Protein AF-B7EE08-F1 (afdb_monomer_lite)

pLDDT: mean 81.28, std 21.99, range [33.25, 98.69]

Foldseek 3Di:
DDPPDDPQAAQEEEEEFEAAQAALVVCVVVVVVCCVVVDRNYDYHYDGQQHGPSLVVDLLNLLVSRLVVVLVVPVVDPNHAEYEYEYEASRLSSPVNSQVVQLVVQVVVVVVVVPDDDDDDDDDDDDPPPPPDGARNNHHYDYYHYHYDPPPDDPDDPDDDD

Radius of gyration: 19.75 Å; chains: 1; bounding box: 50×53×64 Å

Organism: Oryza sativa subsp. japonica (NCBI:txid39947)

Sequence (162 aa):
MEKSQRKRGPDHLLILVHGIIASPSDWTYGEAVLKKRLGDNFFIYASSSNIYTKTFDGIDVAGRRLANEVLDVIQKMAGLRKISFLAHSLGGLFARYAISILYSTAMKDASQSAACIAPTTGGSEKLECTSGLGAIAGLEPINFITLATPHLGVRGKNQVGL

Structure (mmCIF, N/CA/C/O backbone):
data_AF-B7EE08-F1
#
_entry.id   AF-B7EE08-F1
#
loop_
_atom_site.group_PDB
_atom_site.id
_atom_site.type_symbol
_atom_site.label_atom_id
_atom_site.label_alt_id
_atom_site.label_comp_id
_atom_site.label_asym_id
_atom_site.label_entity_id
_atom_site.label_seq_id
_atom_site.pdbx_PDB_ins_code
_atom_site.Cartn_x
_atom_site.Cartn_y
_atom_site.Cartn_z
_atom_site.occupancy
_atom_site.B_iso_or_equiv
_atom_site.auth_seq_id
_atom_site.auth_comp_id
_atom_site.auth_asym_id
_atom_site.auth_atom_id
_atom_site.pdbx_PDB_model_num
ATOM 1 N N . MET A 1 1 ? -21.520 23.260 28.298 1.00 40.59 1 MET A N 1
ATOM 2 C CA . MET A 1 1 ? -20.369 22.341 28.426 1.00 40.59 1 MET A CA 1
ATOM 3 C C . MET A 1 1 ? -20.232 21.585 27.119 1.00 40.59 1 MET A C 1
ATOM 5 O O . MET A 1 1 ? -20.935 20.609 26.891 1.00 40.59 1 MET A O 1
ATOM 9 N N . GLU A 1 2 ? -19.413 22.111 26.220 1.00 45.72 2 GLU A N 1
ATOM 10 C CA . GLU A 1 2 ? -19.132 21.497 24.926 1.00 45.72 2 GLU A CA 1
ATOM 11 C C . GLU A 1 2 ? -18.196 20.309 25.172 1.00 45.72 2 GLU A C 1
ATOM 13 O O . GLU A 1 2 ? -17.094 20.472 25.696 1.00 45.72 2 GLU A O 1
ATOM 18 N N . LYS A 1 3 ? -18.670 19.085 24.916 1.00 44.88 3 LYS A N 1
ATOM 19 C CA . LYS A 1 3 ? -17.821 17.894 25.002 1.00 44.88 3 LYS A CA 1
ATOM 20 C C . LYS A 1 3 ? -16.753 18.033 23.921 1.00 44.88 3 LYS A C 1
ATOM 22 O O . LYS A 1 3 ? -17.063 17.812 22.755 1.00 44.88 3 LYS A O 1
ATOM 27 N N . SER A 1 4 ? -15.521 18.369 24.305 1.00 49.84 4 SER A N 1
ATOM 28 C CA . SER A 1 4 ? -14.356 18.296 23.424 1.00 49.84 4 SER A CA 1
ATOM 29 C C . SER A 1 4 ? -14.308 16.907 22.792 1.00 49.84 4 SER A C 1
ATOM 31 O O . SER A 1 4 ? -13.956 15.923 23.449 1.00 49.84 4 SER A O 1
ATOM 33 N N . GLN A 1 5 ? -14.723 16.806 21.528 1.00 58.03 5 GLN A N 1
ATOM 34 C CA . GLN A 1 5 ? -14.587 15.583 20.755 1.00 58.03 5 GLN A CA 1
ATOM 35 C C . GLN A 1 5 ? -13.089 15.314 20.645 1.00 58.03 5 GLN A C 1
ATOM 37 O O . GLN A 1 5 ? -12.365 16.043 19.967 1.00 58.03 5 GLN A O 1
ATOM 42 N N . ARG A 1 6 ? -12.593 14.298 21.360 1.00 60.94 6 ARG A N 1
ATOM 43 C CA . ARG A 1 6 ? -11.230 13.811 21.141 1.00 60.94 6 ARG A CA 1
ATOM 44 C C . ARG A 1 6 ? -11.128 13.473 19.658 1.00 60.94 6 ARG A C 1
ATOM 46 O O . ARG A 1 6 ? -11.918 12.658 19.182 1.00 60.94 6 ARG A O 1
ATOM 53 N N . LYS A 1 7 ? -10.198 14.118 18.947 1.00 61.50 7 LYS A N 1
ATOM 54 C CA . LYS A 1 7 ? -9.906 13.828 17.540 1.00 61.50 7 LYS A CA 1
ATOM 55 C C . LYS A 1 7 ? -9.652 12.320 17.451 1.00 61.50 7 LYS A C 1
ATOM 57 O O . LYS A 1 7 ? -8.663 11.835 18.001 1.00 61.50 7 LYS A O 1
ATOM 62 N N . ARG A 1 8 ? -10.594 11.562 16.879 1.00 77.56 8 ARG A N 1
ATOM 63 C CA . ARG A 1 8 ? -10.363 10.141 16.603 1.00 77.56 8 ARG A CA 1
ATOM 64 C C . ARG A 1 8 ? -9.205 10.088 15.609 1.00 77.56 8 ARG A C 1
ATOM 66 O O . ARG A 1 8 ? -9.174 10.886 14.677 1.00 77.56 8 ARG A O 1
ATOM 73 N N . GLY A 1 9 ? -8.230 9.220 15.873 1.00 86.75 9 GLY A N 1
ATOM 74 C CA . GLY A 1 9 ? -7.157 8.948 14.921 1.00 86.75 9 GLY A CA 1
ATOM 75 C C . GLY A 1 9 ? -7.710 8.397 13.599 1.00 86.75 9 GLY A C 1
ATOM 76 O O . GLY A 1 9 ? -8.919 8.160 13.498 1.00 86.75 9 GLY A O 1
ATOM 77 N N . PRO A 1 10 ? -6.845 8.186 12.598 1.00 95.12 10 PRO A N 1
ATOM 78 C CA . PRO A 1 10 ? -7.268 7.646 11.312 1.00 95.12 10 PRO A CA 1
ATOM 79 C C . PRO A 1 10 ? -7.942 6.279 11.486 1.00 95.12 10 PRO A C 1
ATOM 81 O O . PRO A 1 10 ? -7.472 5.443 12.257 1.00 95.12 10 PRO A O 1
ATOM 84 N N . ASP A 1 11 ? -9.035 6.048 10.761 1.00 95.94 11 ASP A N 1
ATOM 85 C CA . ASP A 1 11 ? -9.753 4.768 10.744 1.00 95.94 11 ASP A CA 1
ATOM 86 C C . ASP A 1 11 ? -9.522 3.983 9.442 1.00 95.94 11 ASP A C 1
ATOM 88 O O . ASP A 1 11 ? -9.907 2.813 9.347 1.00 95.94 11 ASP A O 1
ATOM 92 N N . HIS A 1 12 ? -8.864 4.596 8.452 1.00 97.81 12 HIS A N 1
ATOM 93 C CA . HIS A 1 12 ? -8.627 4.018 7.133 1.00 97.81 12 HIS A CA 1
ATOM 94 C C . HIS A 1 12 ? -7.136 3.969 6.794 1.00 97.81 12 HIS A C 1
ATOM 96 O O . HIS A 1 12 ? -6.477 4.995 6.654 1.00 97.81 12 HIS A O 1
ATOM 102 N N . LEU A 1 13 ? -6.609 2.765 6.580 1.00 98.31 13 LEU A N 1
ATOM 103 C CA . LEU A 1 13 ? -5.249 2.517 6.108 1.00 98.31 13 LEU A CA 1
ATOM 104 C C . LEU A 1 13 ? -5.184 2.524 4.573 1.00 98.31 13 LEU A C 1
ATOM 106 O O . LEU A 1 13 ? -5.826 1.698 3.927 1.00 98.31 13 LEU A O 1
ATOM 110 N N . LEU A 1 14 ? -4.402 3.421 3.973 1.00 98.56 14 LEU A N 1
ATOM 111 C CA . LEU A 1 14 ? -4.099 3.412 2.538 1.00 98.56 14 LEU A CA 1
ATOM 112 C C . LEU A 1 14 ? -2.637 3.015 2.320 1.00 98.56 14 LEU A C 1
ATOM 114 O O . LEU A 1 14 ? -1.730 3.798 2.593 1.00 98.56 14 LEU A O 1
ATOM 118 N N . ILE A 1 15 ? -2.419 1.814 1.790 1.00 98.62 15 ILE A N 1
ATOM 119 C CA . ILE A 1 15 ? -1.092 1.301 1.445 1.00 98.62 15 ILE A CA 1
ATOM 120 C C . ILE A 1 15 ? -0.730 1.727 0.022 1.00 98.62 15 ILE A C 1
ATOM 122 O O . ILE A 1 15 ? -1.430 1.373 -0.930 1.00 98.62 15 ILE A O 1
ATOM 126 N N . LEU A 1 16 ? 0.380 2.448 -0.131 1.00 98.62 16 LEU A N 1
ATOM 127 C CA . LEU A 1 16 ? 0.964 2.794 -1.424 1.00 98.62 16 LEU A CA 1
ATOM 128 C C . LEU A 1 16 ? 2.059 1.782 -1.776 1.00 98.62 16 LEU A C 1
ATOM 130 O O . LEU A 1 16 ? 2.999 1.591 -1.005 1.00 98.62 16 LEU A O 1
ATOM 134 N N . VAL A 1 17 ? 1.951 1.132 -2.936 1.00 98.38 17 VAL A N 1
ATOM 135 C CA . VAL A 1 17 ? 2.878 0.072 -3.371 1.00 98.38 17 VAL A CA 1
ATOM 136 C C . VAL A 1 17 ? 3.559 0.488 -4.668 1.00 98.38 17 VAL A C 1
ATOM 138 O O . VAL A 1 17 ? 2.909 0.678 -5.696 1.00 98.38 17 VAL A O 1
ATOM 141 N N . HIS A 1 18 ? 4.875 0.673 -4.621 1.00 97.12 18 HIS A N 1
ATOM 142 C CA . HIS A 1 18 ? 5.657 1.110 -5.776 1.00 97.12 18 HIS A CA 1
ATOM 143 C C . HIS A 1 18 ? 5.874 -0.019 -6.806 1.00 97.12 18 HIS A C 1
ATOM 145 O O . HIS A 1 18 ? 5.670 -1.200 -6.521 1.00 97.12 18 HIS A O 1
ATOM 151 N N . GLY A 1 19 ? 6.283 0.361 -8.021 1.00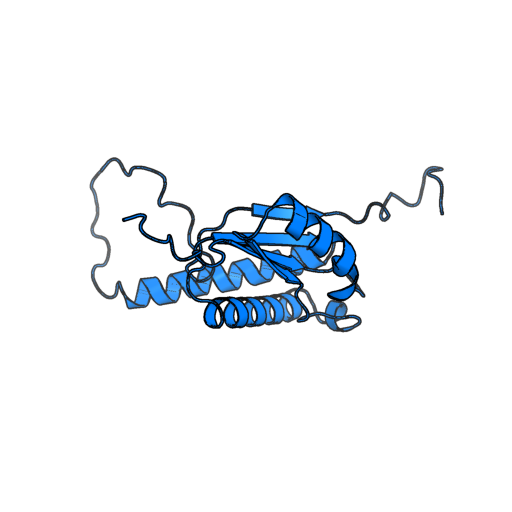 94.62 19 GLY A N 1
ATOM 152 C CA . GLY A 1 19 ? 6.534 -0.558 -9.138 1.00 94.62 19 GLY A CA 1
ATOM 153 C C . GLY A 1 19 ? 7.967 -1.096 -9.201 1.00 94.62 19 GLY A C 1
ATOM 154 O O . GLY A 1 19 ? 8.724 -1.007 -8.235 1.00 94.62 19 GLY A O 1
ATOM 155 N N . ILE A 1 20 ? 8.329 -1.652 -10.359 1.00 95.06 20 ILE A N 1
ATOM 156 C CA . ILE A 1 20 ? 9.661 -2.203 -10.652 1.00 95.06 20 ILE A CA 1
ATOM 157 C C . ILE A 1 20 ? 10.764 -1.140 -10.511 1.00 95.06 20 ILE A C 1
ATOM 159 O O . ILE A 1 20 ? 10.573 -0.007 -10.941 1.00 95.06 20 ILE A O 1
ATOM 163 N N . ILE A 1 21 ? 11.901 -1.505 -9.902 1.00 94.12 21 ILE A N 1
ATOM 164 C CA . ILE A 1 21 ? 13.070 -0.624 -9.667 1.00 94.12 21 ILE A CA 1
ATOM 165 C C . ILE A 1 21 ? 12.708 0.709 -8.960 1.00 94.12 21 ILE A C 1
ATOM 167 O O . ILE A 1 21 ? 13.424 1.698 -9.055 1.00 94.12 21 ILE A O 1
ATOM 171 N N . ALA A 1 22 ? 11.609 0.745 -8.205 1.00 93.94 22 ALA A N 1
ATOM 172 C CA . ALA A 1 22 ? 11.160 1.940 -7.491 1.00 93.94 22 ALA A CA 1
ATOM 173 C C . ALA A 1 22 ? 11.366 1.819 -5.969 1.00 93.94 22 ALA A C 1
ATOM 175 O O . ALA A 1 22 ? 11.928 0.841 -5.463 1.00 93.94 22 ALA A O 1
ATOM 176 N N . SER A 1 23 ? 10.924 2.841 -5.246 1.00 96.62 23 SER A N 1
ATOM 177 C CA . SER A 1 23 ? 11.056 3.013 -3.803 1.00 96.62 23 SER A CA 1
ATOM 178 C C . SER A 1 23 ? 9.834 3.756 -3.224 1.00 96.62 23 SER A C 1
ATOM 180 O O . SER A 1 23 ? 9.005 4.273 -3.977 1.00 96.62 23 SER A O 1
ATOM 182 N N . PRO A 1 24 ? 9.698 3.869 -1.889 1.00 97.38 24 PRO A N 1
ATOM 183 C CA . PRO A 1 24 ? 8.699 4.749 -1.280 1.00 97.38 24 PRO A CA 1
ATOM 184 C C . PRO A 1 24 ? 8.794 6.205 -1.747 1.00 97.38 24 PRO A C 1
ATOM 186 O O . PRO A 1 24 ? 7.775 6.883 -1.844 1.00 97.38 24 PRO A O 1
ATOM 189 N N . SER A 1 25 ? 10.000 6.691 -2.058 1.00 96.69 25 SER A N 1
ATOM 190 C CA . SER A 1 25 ? 10.235 8.088 -2.437 1.00 96.69 25 SER A CA 1
ATOM 191 C C . SER A 1 25 ? 9.500 8.487 -3.718 1.00 96.69 25 SER A C 1
ATOM 193 O O . SER A 1 25 ? 9.129 9.651 -3.866 1.00 96.69 25 SER A O 1
ATOM 195 N N . ASP A 1 26 ? 9.209 7.532 -4.604 1.00 94.06 26 ASP A N 1
ATOM 196 C CA . ASP A 1 26 ? 8.413 7.748 -5.817 1.00 94.06 26 ASP A CA 1
ATOM 197 C C . ASP A 1 26 ? 6.967 8.170 -5.498 1.00 94.06 26 ASP A C 1
ATOM 199 O O . ASP A 1 26 ? 6.313 8.844 -6.295 1.00 94.06 26 ASP A O 1
ATOM 203 N N . TRP A 1 27 ? 6.476 7.841 -4.299 1.00 96.56 27 TRP A N 1
ATOM 204 C CA . TRP A 1 27 ? 5.170 8.271 -3.812 1.00 96.56 27 TRP A CA 1
ATOM 205 C C . TRP A 1 27 ? 5.178 9.638 -3.130 1.00 96.56 27 TRP A C 1
ATOM 207 O O . TRP A 1 27 ? 4.094 10.138 -2.862 1.00 96.56 27 TRP A O 1
ATOM 217 N N . THR A 1 28 ? 6.325 10.292 -2.898 1.00 96.12 28 THR A N 1
ATOM 218 C CA . THR A 1 28 ? 6.411 11.542 -2.104 1.00 96.12 28 THR A CA 1
ATOM 219 C C . THR A 1 28 ? 5.383 12.594 -2.536 1.00 96.12 28 THR A C 1
ATOM 221 O O . THR A 1 28 ? 4.640 13.136 -1.715 1.00 96.12 28 THR A O 1
ATOM 224 N N . TYR A 1 29 ? 5.296 12.864 -3.843 1.00 96.12 29 TYR A N 1
ATOM 225 C CA . TYR A 1 29 ? 4.320 13.815 -4.376 1.00 96.12 29 TYR A CA 1
ATOM 226 C C . TYR A 1 29 ? 2.880 13.295 -4.252 1.00 96.12 29 TYR A C 1
ATOM 228 O O . TYR A 1 29 ? 1.992 14.018 -3.796 1.00 96.12 29 TYR A O 1
ATOM 236 N N . GLY A 1 30 ? 2.646 12.036 -4.634 1.00 94.94 30 GLY A N 1
ATOM 237 C CA . GLY A 1 30 ? 1.323 11.411 -4.575 1.00 94.94 30 GLY A CA 1
ATOM 238 C C . GLY A 1 30 ? 0.764 11.371 -3.153 1.00 94.94 30 GLY A C 1
ATOM 239 O O . GLY A 1 30 ? -0.384 11.739 -2.934 1.00 94.94 30 GLY A O 1
ATOM 240 N N . GLU A 1 31 ? 1.589 11.011 -2.176 1.00 96.06 31 GLU A N 1
ATOM 241 C CA . GLU A 1 31 ? 1.262 11.002 -0.756 1.00 96.06 31 GLU A CA 1
ATOM 242 C C . GLU A 1 31 ? 0.876 12.401 -0.263 1.00 96.06 31 GLU A C 1
ATOM 244 O O . GLU A 1 31 ? -0.155 12.548 0.392 1.00 96.06 31 GLU A O 1
ATOM 249 N N . ALA A 1 32 ? 1.639 13.442 -0.615 1.00 96.12 32 ALA A N 1
ATOM 250 C CA . ALA A 1 32 ? 1.316 14.818 -0.238 1.00 96.12 32 ALA A CA 1
ATOM 251 C C . ALA A 1 32 ? -0.042 15.273 -0.806 1.00 96.12 32 ALA A C 1
ATOM 253 O O . ALA A 1 32 ? -0.851 15.886 -0.099 1.00 96.12 32 ALA A O 1
ATOM 254 N N . VAL A 1 33 ? -0.329 14.935 -2.068 1.00 97.62 33 VAL A N 1
ATOM 255 C CA . VAL A 1 33 ? -1.622 15.228 -2.704 1.00 97.62 33 VAL A CA 1
ATOM 256 C C . VAL A 1 33 ? -2.753 14.439 -2.044 1.00 97.62 33 VAL A C 1
ATOM 258 O O . VAL A 1 33 ? -3.794 15.020 -1.731 1.00 97.62 33 VAL A O 1
ATOM 261 N N . LEU A 1 34 ? -2.560 13.143 -1.795 1.00 97.12 34 LEU A N 1
ATOM 262 C CA . LEU A 1 34 ? -3.557 12.278 -1.165 1.00 97.12 34 LEU A CA 1
ATOM 263 C C . LEU A 1 34 ? -3.875 12.738 0.259 1.00 97.12 34 LEU A C 1
ATOM 265 O O . LEU A 1 34 ? -5.050 12.868 0.588 1.00 97.12 34 LEU A O 1
ATOM 269 N N . LYS A 1 35 ? -2.864 13.090 1.064 1.00 95.81 35 LYS A N 1
ATOM 270 C CA . LYS A 1 35 ? -3.049 13.669 2.406 1.00 95.81 35 LYS A CA 1
ATOM 271 C C . LYS A 1 35 ? -3.929 14.917 2.357 1.00 95.81 35 LYS A C 1
ATOM 273 O O . LYS A 1 35 ? -4.895 15.025 3.106 1.00 95.81 35 LYS A O 1
ATOM 278 N N . LYS A 1 36 ? -3.655 15.831 1.418 1.00 96.75 36 LYS A N 1
ATOM 279 C CA . LYS A 1 36 ? -4.445 17.060 1.241 1.00 96.75 36 LYS A CA 1
ATOM 280 C C . LYS A 1 36 ? -5.889 16.791 0.797 1.00 96.75 36 LYS A C 1
ATOM 282 O O . LYS A 1 36 ? -6.779 17.556 1.155 1.00 96.75 36 LYS A O 1
ATOM 287 N N . ARG A 1 37 ? -6.123 15.764 -0.027 1.00 97.12 37 ARG A N 1
ATOM 288 C CA . ARG A 1 37 ? -7.443 15.466 -0.614 1.00 97.12 37 ARG A CA 1
ATOM 289 C C . ARG A 1 37 ? -8.329 14.597 0.279 1.00 97.12 37 ARG A C 1
ATOM 291 O O . ARG A 1 37 ? -9.534 14.810 0.289 1.00 97.12 37 ARG A O 1
ATOM 298 N N . LEU A 1 38 ? -7.747 13.626 0.979 1.00 95.38 38 LEU A N 1
ATOM 299 C CA . LEU A 1 38 ? -8.470 12.634 1.779 1.00 95.38 38 LEU A CA 1
ATOM 300 C C . LEU A 1 38 ? -8.626 13.047 3.252 1.00 95.38 38 LEU A C 1
ATOM 302 O O . LEU A 1 38 ? -9.573 12.617 3.909 1.00 95.38 38 LEU A O 1
ATOM 306 N N . GLY A 1 39 ? -7.736 13.908 3.754 1.00 92.62 39 GLY A N 1
ATOM 307 C CA . GLY A 1 39 ? -7.776 14.429 5.120 1.00 92.62 39 GLY A CA 1
ATOM 308 C C . GLY A 1 39 ? -7.294 13.442 6.190 1.00 92.62 39 GLY A C 1
ATOM 309 O O . GLY A 1 39 ? -6.807 12.351 5.898 1.00 92.62 39 GLY A O 1
ATOM 310 N N . ASP A 1 40 ? -7.451 13.842 7.454 1.00 92.75 40 ASP A N 1
ATOM 311 C CA . ASP A 1 40 ? -6.843 13.188 8.628 1.00 92.75 40 ASP A CA 1
ATOM 312 C C . ASP A 1 40 ? -7.421 11.800 8.973 1.00 92.75 40 ASP A C 1
ATOM 314 O O . ASP A 1 40 ? -6.872 11.099 9.822 1.00 92.75 40 ASP A O 1
ATOM 318 N N . ASN A 1 41 ? -8.520 11.385 8.332 1.00 93.88 41 ASN A N 1
ATOM 319 C CA . ASN A 1 41 ? -9.116 10.059 8.547 1.00 93.88 41 ASN A CA 1
ATOM 320 C C . ASN A 1 41 ? -8.281 8.932 7.914 1.00 93.88 41 ASN A C 1
ATOM 322 O O . ASN A 1 41 ? -8.446 7.765 8.272 1.00 93.88 41 ASN A O 1
ATOM 326 N N . PHE A 1 42 ? -7.388 9.275 6.981 1.00 96.69 42 PHE A N 1
ATOM 327 C CA . PHE A 1 42 ? -6.540 8.319 6.285 1.00 96.69 42 PHE A CA 1
ATOM 328 C C . PHE A 1 42 ? -5.137 8.279 6.879 1.00 96.69 42 PHE A C 1
ATOM 330 O O . PHE A 1 42 ? -4.416 9.277 6.895 1.00 96.69 42 PHE A O 1
ATOM 337 N N . PHE A 1 43 ? -4.704 7.085 7.269 1.00 97.31 43 PHE A N 1
ATOM 338 C CA . PHE A 1 43 ? -3.295 6.794 7.457 1.00 97.31 43 PHE A CA 1
ATOM 339 C C . PHE A 1 43 ? -2.709 6.295 6.138 1.00 97.31 43 PHE A C 1
ATOM 341 O O . PHE A 1 43 ? -2.977 5.175 5.705 1.00 97.31 43 PHE A O 1
ATOM 348 N N . ILE A 1 44 ? -1.938 7.155 5.476 1.00 97.81 44 ILE A N 1
ATOM 349 C CA . ILE A 1 44 ? -1.305 6.849 4.192 1.00 97.81 44 ILE A CA 1
ATOM 350 C C . ILE A 1 44 ? 0.109 6.344 4.462 1.00 97.81 44 ILE A C 1
ATOM 352 O O . ILE A 1 44 ? 0.897 7.031 5.109 1.00 97.81 44 ILE A O 1
ATOM 356 N N . TYR A 1 45 ? 0.416 5.151 3.960 1.00 98.19 45 TYR A N 1
ATOM 357 C CA . TYR A 1 45 ? 1.677 4.465 4.206 1.00 98.19 45 TYR A CA 1
ATOM 358 C C . TYR A 1 45 ? 2.302 3.989 2.894 1.00 98.19 45 TYR A C 1
ATOM 360 O O . TYR A 1 45 ? 1.743 3.127 2.215 1.00 98.19 45 TYR A O 1
ATOM 368 N N . ALA A 1 46 ? 3.468 4.531 2.539 1.00 98.31 46 ALA A N 1
ATOM 369 C CA . ALA A 1 46 ? 4.245 4.074 1.392 1.00 98.31 46 ALA A CA 1
ATOM 370 C C . ALA A 1 46 ? 5.146 2.893 1.773 1.00 98.31 46 ALA A C 1
ATOM 372 O O . ALA A 1 46 ? 6.067 3.030 2.575 1.00 98.31 46 ALA A O 1
ATOM 373 N N . SER A 1 47 ? 4.868 1.731 1.182 1.00 98.19 47 SER A N 1
ATOM 374 C CA . SER A 1 47 ? 5.583 0.482 1.444 1.00 98.19 47 SER A CA 1
ATOM 375 C C . SER A 1 47 ? 7.042 0.550 0.997 1.00 98.19 47 SER A C 1
ATOM 377 O O . SER A 1 47 ? 7.341 0.996 -0.112 1.00 98.19 47 SER A O 1
ATOM 379 N N . SER A 1 48 ? 7.934 0.043 1.851 1.00 97.62 48 SER A N 1
ATOM 380 C CA . SER A 1 48 ? 9.387 -0.027 1.652 1.00 97.62 48 SER A CA 1
ATOM 381 C C . SER A 1 48 ? 9.924 -1.460 1.551 1.00 97.62 48 SER A C 1
ATOM 383 O O . SER A 1 48 ? 11.125 -1.678 1.368 1.00 97.62 48 SER A O 1
ATOM 385 N N . SER A 1 49 ? 9.044 -2.460 1.632 1.00 95.56 49 SER A N 1
ATOM 386 C CA . SER A 1 49 ? 9.412 -3.880 1.636 1.00 95.56 49 SER A CA 1
ATOM 387 C C . SER A 1 49 ? 10.186 -4.350 0.396 1.00 95.56 49 SER A C 1
ATOM 389 O O . SER A 1 49 ? 10.985 -5.286 0.500 1.00 95.56 49 SER A O 1
ATOM 391 N N . ASN A 1 50 ? 9.994 -3.704 -0.763 1.00 96.69 50 ASN A N 1
ATOM 392 C CA . ASN A 1 50 ? 10.461 -4.203 -2.061 1.00 96.69 50 ASN A CA 1
ATOM 393 C C . ASN A 1 50 ? 11.337 -3.230 -2.866 1.00 96.69 50 ASN A C 1
ATOM 395 O O . ASN A 1 50 ? 11.330 -3.294 -4.087 1.00 96.69 50 ASN A O 1
ATOM 399 N N . ILE A 1 51 ? 12.133 -2.369 -2.227 1.00 96.12 51 ILE A N 1
ATOM 400 C CA . ILE A 1 51 ? 12.932 -1.346 -2.931 1.00 96.12 51 ILE A CA 1
ATOM 401 C C . ILE A 1 51 ? 13.918 -1.884 -3.987 1.00 96.12 51 ILE A C 1
ATOM 403 O O . ILE A 1 51 ? 14.612 -2.882 -3.775 1.00 96.12 51 ILE A O 1
ATOM 407 N N . TYR A 1 52 ? 14.049 -1.146 -5.090 1.00 95.19 52 TYR A N 1
ATOM 408 C CA . TYR A 1 52 ? 15.075 -1.330 -6.122 1.00 95.19 52 TYR A CA 1
ATOM 409 C C . TYR A 1 52 ? 15.156 -2.772 -6.651 1.00 95.19 52 TYR A C 1
ATOM 411 O O . TYR A 1 52 ? 14.189 -3.300 -7.204 1.00 95.19 52 TYR A O 1
ATOM 419 N N . THR A 1 53 ? 16.308 -3.429 -6.492 1.00 94.44 53 THR A N 1
ATOM 420 C CA . THR A 1 53 ? 16.564 -4.777 -7.002 1.00 94.44 53 THR A CA 1
ATOM 421 C C . THR A 1 53 ? 15.724 -5.849 -6.313 1.00 94.44 53 THR A C 1
ATOM 423 O O . THR A 1 53 ? 15.477 -6.886 -6.919 1.00 94.44 53 THR A O 1
ATOM 426 N N . LYS A 1 54 ? 15.180 -5.586 -5.114 1.00 94.31 54 LYS A N 1
ATOM 427 C CA . LYS A 1 54 ? 14.261 -6.514 -4.432 1.00 94.31 54 LYS A CA 1
ATOM 428 C C . LYS A 1 54 ? 12.976 -6.765 -5.222 1.00 94.31 54 LYS A C 1
ATOM 430 O O . LYS A 1 54 ? 12.312 -7.772 -4.991 1.00 94.31 54 LYS A O 1
ATOM 435 N N . THR A 1 55 ? 12.630 -5.883 -6.166 1.00 93.25 55 THR A N 1
ATOM 436 C CA . THR A 1 55 ? 11.497 -6.089 -7.083 1.00 93.25 55 THR A CA 1
ATOM 437 C C . THR A 1 55 ? 11.680 -7.286 -8.024 1.00 93.25 55 THR A C 1
ATOM 439 O O . THR A 1 55 ? 10.693 -7.767 -8.578 1.00 93.25 55 THR A O 1
ATOM 442 N N . PHE A 1 56 ? 12.906 -7.801 -8.174 1.00 95.62 56 PHE A N 1
ATOM 443 C CA . PHE A 1 56 ? 13.223 -8.956 -9.020 1.00 95.62 56 PHE A CA 1
ATOM 444 C C . PHE A 1 56 ? 13.219 -10.298 -8.282 1.00 95.62 56 PHE A C 1
ATOM 446 O O . PHE A 1 56 ? 13.368 -11.332 -8.926 1.00 95.62 56 PHE A O 1
ATOM 453 N N . ASP A 1 57 ? 12.989 -10.317 -6.967 1.00 96.69 57 ASP A N 1
ATOM 454 C CA . ASP A 1 57 ? 13.034 -11.550 -6.162 1.00 96.69 57 ASP A CA 1
ATOM 455 C C . ASP A 1 57 ? 11.832 -12.489 -6.392 1.00 96.69 57 ASP A C 1
ATOM 457 O O . ASP A 1 57 ? 11.716 -13.525 -5.742 1.00 96.69 57 ASP A O 1
ATOM 461 N N . GLY A 1 58 ? 10.926 -12.130 -7.303 1.00 96.25 58 GLY A N 1
ATOM 462 C CA . GLY A 1 58 ? 9.693 -12.859 -7.581 1.00 96.25 58 GLY A CA 1
ATOM 463 C C . GLY A 1 58 ? 8.481 -12.281 -6.851 1.00 96.25 58 GLY A C 1
ATOM 464 O O . GLY A 1 58 ? 8.574 -11.707 -5.763 1.00 96.25 58 GLY A O 1
ATOM 465 N N . ILE A 1 59 ? 7.308 -12.423 -7.476 1.00 97.62 59 ILE A N 1
ATOM 466 C CA . ILE A 1 59 ? 6.038 -11.873 -6.970 1.00 97.62 59 ILE A CA 1
ATOM 467 C C . ILE A 1 59 ? 5.662 -12.495 -5.622 1.00 97.62 59 ILE A C 1
ATOM 469 O O . ILE A 1 59 ? 5.124 -11.809 -4.757 1.00 97.62 59 ILE A O 1
ATOM 473 N N . ASP A 1 60 ? 5.949 -13.779 -5.433 1.00 97.25 60 ASP A N 1
ATOM 474 C CA . ASP A 1 60 ? 5.616 -14.518 -4.221 1.00 97.25 60 ASP A CA 1
ATOM 475 C C . ASP A 1 60 ? 6.480 -14.078 -3.027 1.00 97.25 60 ASP A C 1
ATOM 477 O O . ASP A 1 60 ? 5.964 -13.860 -1.928 1.00 97.25 60 ASP A O 1
ATOM 481 N N . VAL A 1 61 ? 7.783 -13.873 -3.247 1.00 98.25 61 VAL A N 1
ATOM 482 C CA . VAL A 1 61 ? 8.706 -13.347 -2.235 1.00 98.25 61 VAL A CA 1
ATOM 483 C C . VAL A 1 61 ? 8.345 -11.903 -1.892 1.00 98.25 61 VAL A C 1
ATOM 485 O O . VAL A 1 61 ? 8.175 -11.575 -0.715 1.00 98.25 61 VAL A O 1
ATOM 488 N N . ALA A 1 62 ? 8.168 -11.051 -2.904 1.00 98.25 62 ALA A N 1
ATOM 489 C CA . ALA A 1 62 ? 7.819 -9.646 -2.717 1.00 98.25 62 ALA A CA 1
ATOM 490 C C . ALA A 1 62 ? 6.452 -9.466 -2.036 1.00 98.25 62 ALA A C 1
ATOM 492 O O . ALA A 1 62 ? 6.301 -8.633 -1.138 1.00 98.25 62 ALA A O 1
ATOM 493 N N . GLY A 1 63 ? 5.469 -10.288 -2.408 1.00 98.31 63 GLY A N 1
ATOM 494 C CA . GLY A 1 63 ? 4.141 -10.298 -1.809 1.00 98.31 63 GLY A CA 1
ATOM 495 C C . GLY A 1 63 ? 4.143 -10.741 -0.344 1.00 98.31 63 GLY A C 1
ATOM 496 O O . GLY A 1 63 ? 3.466 -10.117 0.469 1.00 98.31 63 GLY A O 1
ATOM 497 N N . ARG A 1 64 ? 4.943 -11.753 0.035 1.00 98.50 64 ARG A N 1
ATOM 498 C CA . ARG A 1 64 ? 5.125 -12.132 1.454 1.00 98.50 64 ARG A CA 1
ATOM 499 C C . ARG A 1 64 ? 5.736 -11.002 2.278 1.00 98.50 64 ARG A C 1
ATOM 501 O O . ARG A 1 64 ? 5.253 -10.728 3.372 1.00 98.50 64 ARG A O 1
ATOM 508 N N . ARG A 1 65 ? 6.762 -10.322 1.755 1.00 98.62 65 ARG A N 1
ATOM 509 C CA . ARG A 1 65 ? 7.373 -9.173 2.449 1.00 98.62 65 ARG A CA 1
ATOM 510 C C . ARG A 1 6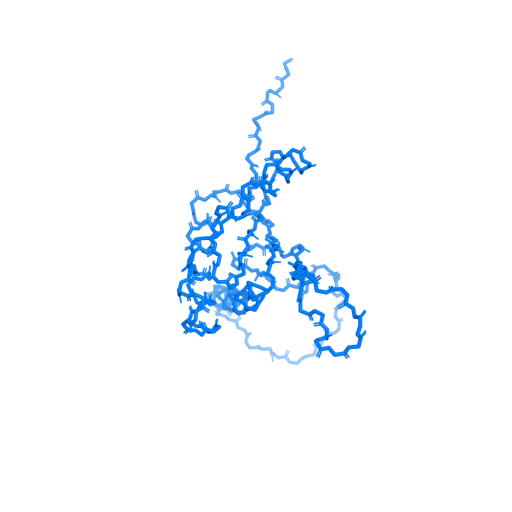5 ? 6.373 -8.041 2.654 1.00 98.62 65 ARG A C 1
ATOM 512 O O . ARG A 1 65 ? 6.288 -7.510 3.755 1.00 98.62 65 ARG A O 1
ATOM 519 N N . LEU A 1 66 ? 5.599 -7.718 1.617 1.00 98.69 66 LEU A N 1
ATOM 520 C CA . LEU A 1 66 ? 4.560 -6.698 1.702 1.00 98.69 66 LEU A CA 1
ATOM 521 C C . LEU A 1 66 ? 3.470 -7.085 2.711 1.00 98.69 66 LEU A C 1
ATOM 523 O O . LEU A 1 66 ? 3.058 -6.242 3.498 1.00 98.69 66 LEU A O 1
ATOM 527 N N . ALA A 1 67 ? 3.026 -8.346 2.735 1.00 98.50 67 ALA A N 1
ATOM 528 C CA . ALA A 1 67 ? 2.047 -8.811 3.719 1.00 98.50 67 ALA A CA 1
ATOM 529 C C . ALA A 1 67 ? 2.547 -8.625 5.160 1.00 98.50 67 ALA A C 1
ATOM 531 O O . ALA A 1 67 ? 1.817 -8.092 5.993 1.00 98.50 67 ALA A O 1
ATOM 532 N N . ASN A 1 68 ? 3.797 -9.005 5.440 1.00 98.12 68 ASN A N 1
ATOM 533 C CA . ASN A 1 68 ? 4.393 -8.831 6.765 1.00 98.12 68 ASN A CA 1
ATOM 534 C C . ASN A 1 68 ? 4.492 -7.346 7.154 1.00 98.12 68 ASN A C 1
ATOM 536 O O . ASN A 1 68 ? 4.084 -6.976 8.248 1.00 98.12 68 ASN A O 1
ATOM 540 N N . GLU A 1 69 ? 4.953 -6.483 6.241 1.00 98.56 69 GLU A N 1
ATOM 541 C CA . GLU A 1 69 ? 5.028 -5.033 6.480 1.00 98.56 69 GLU A CA 1
ATOM 542 C C . GLU A 1 69 ? 3.640 -4.431 6.770 1.00 98.56 69 GLU A C 1
ATOM 544 O O . GLU A 1 69 ? 3.494 -3.618 7.681 1.00 98.56 69 GLU A O 1
ATOM 549 N N . VAL A 1 70 ? 2.598 -4.860 6.047 1.00 98.19 70 VAL A N 1
ATOM 550 C CA . VAL A 1 70 ? 1.217 -4.412 6.294 1.00 98.19 70 VAL A CA 1
ATOM 551 C C . VAL A 1 70 ? 0.721 -4.857 7.674 1.00 98.19 70 VAL A C 1
ATOM 553 O O . VAL A 1 70 ? 0.108 -4.051 8.373 1.00 98.19 70 VAL A O 1
ATOM 556 N N . LEU A 1 71 ? 1.001 -6.094 8.101 1.00 96.88 71 LEU A N 1
ATOM 557 C CA . LEU A 1 71 ? 0.650 -6.560 9.450 1.00 96.88 71 LEU A CA 1
ATOM 558 C C . LEU A 1 71 ? 1.340 -5.723 10.532 1.00 96.88 71 LEU A C 1
ATOM 560 O O . LEU A 1 71 ? 0.673 -5.281 11.469 1.00 96.88 71 LEU A O 1
ATOM 564 N N . ASP A 1 72 ? 2.634 -5.444 10.372 1.00 96.88 72 ASP A N 1
ATOM 565 C CA . ASP A 1 72 ? 3.395 -4.617 11.313 1.00 96.88 72 ASP A CA 1
ATOM 566 C C . ASP A 1 72 ? 2.806 -3.206 11.434 1.00 96.88 72 ASP A C 1
ATOM 568 O O . ASP A 1 72 ? 2.762 -2.632 12.525 1.00 96.88 72 ASP A O 1
ATOM 572 N N . VAL A 1 73 ? 2.347 -2.628 10.320 1.00 96.88 73 VAL A N 1
ATOM 573 C CA . VAL A 1 73 ? 1.684 -1.318 10.305 1.00 96.88 73 VAL A CA 1
ATOM 574 C C . VAL A 1 73 ? 0.350 -1.363 11.046 1.00 96.88 73 VAL A C 1
ATOM 576 O O . VAL A 1 73 ? 0.095 -0.497 11.884 1.00 96.88 73 VAL A O 1
ATOM 579 N N . ILE A 1 74 ? -0.479 -2.375 10.776 1.00 95.38 74 ILE A N 1
ATOM 580 C CA . ILE A 1 74 ? -1.786 -2.542 11.429 1.00 95.38 74 ILE A CA 1
ATOM 581 C C . ILE A 1 74 ? -1.611 -2.701 12.944 1.00 95.38 74 ILE A C 1
ATOM 583 O O . ILE A 1 74 ? -2.308 -2.047 13.714 1.00 95.38 74 ILE A O 1
ATOM 587 N N . GLN A 1 75 ? -0.644 -3.507 13.388 1.00 93.00 75 GLN A N 1
ATOM 588 C CA . GLN A 1 75 ? -0.384 -3.733 14.813 1.00 93.00 75 GLN A CA 1
ATOM 589 C C . GLN A 1 75 ? 0.088 -2.473 15.552 1.00 93.00 75 GLN A C 1
ATOM 591 O O . GLN A 1 75 ? -0.220 -2.294 16.730 1.00 93.00 75 GLN A O 1
ATOM 596 N N . LYS A 1 76 ? 0.823 -1.581 14.876 1.00 93.25 76 LYS A N 1
ATOM 597 C CA . LYS A 1 76 ? 1.331 -0.331 15.468 1.00 93.25 76 LYS A CA 1
ATOM 598 C C . LYS A 1 76 ? 0.275 0.769 15.568 1.00 93.25 76 LYS A C 1
ATOM 600 O O . LYS A 1 76 ? 0.503 1.749 16.276 1.00 93.25 76 LYS A O 1
ATOM 605 N N . MET A 1 77 ? -0.856 0.637 14.875 1.00 89.00 77 MET A N 1
ATOM 606 C CA . MET A 1 77 ? -1.883 1.673 14.817 1.00 89.00 77 MET A CA 1
ATOM 607 C C . MET A 1 77 ? -3.248 1.151 15.265 1.00 89.00 77 MET A C 1
ATOM 609 O O . MET A 1 77 ? -3.995 0.533 14.511 1.00 89.00 77 MET A O 1
ATOM 613 N N . ALA A 1 78 ? -3.607 1.475 16.506 1.00 86.56 78 ALA A N 1
ATOM 614 C CA . ALA A 1 78 ? -4.935 1.189 17.027 1.00 86.56 78 ALA A CA 1
ATOM 6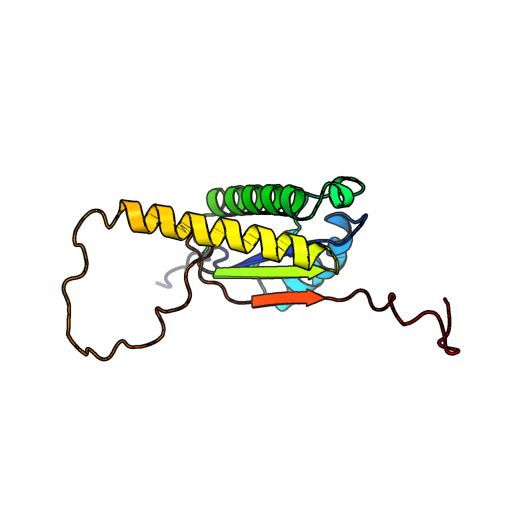15 C C . ALA A 1 78 ? -6.009 2.048 16.332 1.00 86.56 78 ALA A C 1
ATOM 617 O O . ALA A 1 78 ? -5.794 3.225 16.048 1.00 86.56 78 ALA A O 1
ATOM 618 N N . GLY A 1 79 ? -7.197 1.474 16.129 1.00 90.06 79 GLY A N 1
ATOM 619 C CA . GLY A 1 79 ? -8.371 2.194 15.622 1.00 90.06 79 GLY A CA 1
ATOM 620 C C . GLY A 1 79 ? -8.592 2.113 14.112 1.00 90.06 79 GLY A C 1
ATOM 621 O O . GLY A 1 79 ? -9.645 2.550 13.647 1.00 90.06 79 GLY A O 1
ATOM 622 N N . LEU A 1 80 ? -7.667 1.503 13.365 1.00 95.19 80 LEU A N 1
ATOM 623 C CA . LEU A 1 80 ? -7.888 1.169 11.962 1.00 95.19 80 LEU A CA 1
ATOM 624 C C . LEU A 1 80 ? -9.055 0.186 11.830 1.00 95.19 80 LEU A C 1
ATOM 626 O O . LEU A 1 80 ? -9.164 -0.788 12.572 1.00 95.19 80 LEU A O 1
ATOM 630 N N . ARG A 1 81 ? -9.933 0.458 10.869 1.00 95.56 81 ARG A N 1
ATOM 631 C CA . ARG A 1 81 ? -11.109 -0.360 10.542 1.00 95.56 81 ARG A CA 1
ATOM 632 C C . ARG A 1 81 ? -11.173 -0.720 9.070 1.00 95.56 81 ARG A C 1
ATOM 634 O O . ARG A 1 81 ? -11.751 -1.741 8.726 1.00 95.56 81 ARG A O 1
ATOM 641 N N . LYS A 1 82 ? -10.601 0.126 8.217 1.00 97.31 82 LYS A N 1
ATOM 642 C CA . LYS A 1 82 ? -10.667 0.022 6.763 1.00 97.31 82 LYS A CA 1
ATOM 643 C C . LYS A 1 82 ? -9.273 -0.073 6.178 1.00 97.31 82 LYS A C 1
ATOM 645 O O . LYS A 1 82 ? -8.340 0.532 6.705 1.00 97.31 82 LYS A O 1
ATOM 650 N N . ILE A 1 83 ? -9.146 -0.778 5.063 1.00 98.12 83 ILE A N 1
ATOM 651 C CA . ILE A 1 83 ? -7.898 -0.865 4.310 1.00 98.12 83 ILE A CA 1
ATOM 652 C C . ILE A 1 83 ? -8.131 -0.639 2.818 1.00 98.12 83 ILE A C 1
ATOM 654 O O . ILE A 1 83 ? -9.157 -0.996 2.236 1.00 98.12 83 ILE A O 1
ATOM 658 N N . SER A 1 84 ? -7.173 0.008 2.168 1.00 98.44 84 SER A N 1
ATOM 659 C CA . SER A 1 84 ? -7.113 0.165 0.720 1.00 98.44 84 SER A CA 1
ATOM 660 C C . SER A 1 84 ? -5.687 0.073 0.219 1.00 98.44 84 SER A C 1
ATOM 662 O O . SER A 1 84 ? -4.741 0.372 0.944 1.00 98.44 84 SER A O 1
ATOM 664 N N . PHE A 1 85 ? -5.552 -0.300 -1.046 1.00 98.62 85 PHE A N 1
ATOM 665 C CA . PHE A 1 85 ? -4.278 -0.397 -1.739 1.00 98.62 85 PHE A CA 1
ATOM 666 C C . PHE A 1 85 ? -4.302 0.488 -2.981 1.00 98.62 85 PHE A C 1
ATOM 668 O O . PHE A 1 85 ? -5.216 0.393 -3.804 1.00 98.62 85 PHE A O 1
ATOM 675 N N . LEU A 1 86 ? -3.270 1.314 -3.126 1.00 98.38 86 LEU A N 1
ATOM 676 C CA . LEU A 1 86 ? -2.939 2.013 -4.358 1.00 98.38 86 LEU A CA 1
ATOM 677 C C . LEU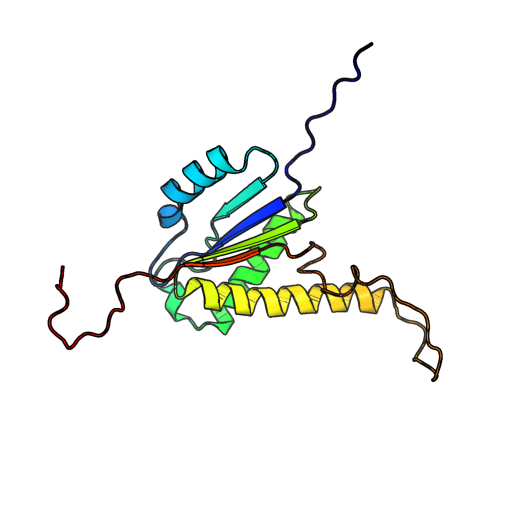 A 1 86 ? -1.564 1.534 -4.815 1.00 98.38 86 LEU A C 1
ATOM 679 O O . LEU A 1 86 ? -0.551 1.796 -4.175 1.00 98.38 86 LEU A O 1
ATOM 683 N N . ALA A 1 87 ? -1.531 0.809 -5.920 1.00 97.81 87 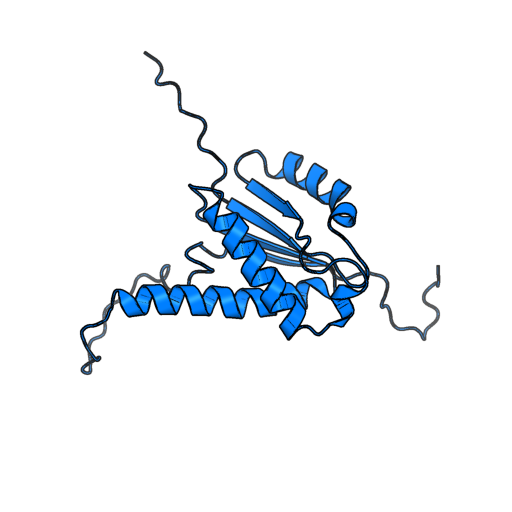ALA A N 1
ATOM 684 C CA . ALA A 1 87 ? -0.326 0.189 -6.429 1.00 97.81 87 ALA A CA 1
ATOM 685 C C . ALA A 1 87 ? 0.069 0.762 -7.790 1.00 97.81 87 ALA A C 1
ATOM 687 O O . ALA A 1 87 ? -0.780 1.210 -8.558 1.00 97.81 87 ALA A O 1
ATOM 688 N N . HIS A 1 88 ? 1.357 0.719 -8.110 1.00 95.62 88 HIS A N 1
ATOM 689 C CA . HIS A 1 88 ? 1.888 1.157 -9.394 1.00 95.62 88 HIS A CA 1
ATOM 690 C C . HIS A 1 88 ? 2.535 -0.012 -10.143 1.00 95.62 88 HIS A C 1
ATOM 692 O O . HIS A 1 88 ? 3.475 -0.632 -9.646 1.00 95.62 88 HIS A O 1
ATOM 698 N N . SER A 1 89 ? 2.058 -0.288 -11.359 1.00 95.00 89 SER A N 1
ATOM 699 C CA . SER A 1 89 ? 2.600 -1.297 -12.275 1.00 95.00 89 SER A CA 1
ATOM 700 C C . SER A 1 89 ? 2.803 -2.656 -11.578 1.00 95.00 89 SER A C 1
ATOM 702 O O . SER A 1 89 ? 1.858 -3.189 -10.992 1.00 95.00 89 SER A O 1
ATOM 704 N N . LEU A 1 90 ? 4.027 -3.200 -11.582 1.00 95.44 90 LEU A N 1
ATOM 705 C CA . LEU A 1 90 ? 4.401 -4.450 -10.905 1.00 95.44 90 LEU A CA 1
ATOM 706 C C . LEU A 1 90 ? 3.978 -4.507 -9.423 1.00 95.44 90 LEU A C 1
ATOM 708 O O . LEU A 1 90 ? 3.633 -5.578 -8.923 1.00 95.44 90 LEU A O 1
ATOM 712 N N . GLY A 1 91 ? 3.910 -3.360 -8.742 1.00 97.12 91 GLY A N 1
ATOM 713 C CA . GLY A 1 91 ? 3.435 -3.264 -7.363 1.00 97.12 91 GLY A CA 1
ATOM 714 C C . GLY A 1 91 ? 2.020 -3.806 -7.167 1.00 97.12 91 GLY A C 1
ATOM 715 O O . GLY A 1 91 ? 1.703 -4.325 -6.098 1.00 97.12 91 GLY A O 1
ATOM 716 N N . GLY A 1 92 ? 1.171 -3.759 -8.201 1.00 97.69 92 GLY A N 1
ATOM 717 C CA . GLY A 1 92 ? -0.176 -4.331 -8.150 1.00 97.69 92 GLY A CA 1
ATOM 718 C C . GLY A 1 92 ? -0.162 -5.850 -7.985 1.00 97.69 92 GLY A C 1
ATOM 719 O O . GLY A 1 92 ? -0.996 -6.401 -7.267 1.00 97.69 92 GLY A O 1
ATOM 720 N N . LEU A 1 93 ? 0.821 -6.533 -8.581 1.00 97.62 93 LEU A N 1
ATOM 721 C CA . LEU A 1 93 ? 0.991 -7.980 -8.424 1.00 97.62 93 LEU A CA 1
ATOM 722 C C . LEU A 1 93 ? 1.485 -8.329 -7.018 1.00 97.62 93 LEU A C 1
ATOM 724 O O . LEU A 1 93 ? 0.970 -9.267 -6.410 1.00 97.62 93 LEU A O 1
ATOM 728 N N . PHE A 1 94 ? 2.409 -7.536 -6.467 1.00 98.38 94 PHE A N 1
ATOM 729 C CA . PHE A 1 94 ? 2.857 -7.691 -5.079 1.00 98.38 94 PHE A CA 1
ATOM 730 C C . PHE A 1 94 ? 1.696 -7.504 -4.101 1.00 98.38 94 PHE A C 1
ATOM 732 O O . PHE A 1 94 ? 1.480 -8.348 -3.232 1.00 98.38 94 PHE A O 1
ATOM 739 N N . ALA A 1 95 ? 0.908 -6.438 -4.283 1.00 98.25 95 ALA A N 1
ATOM 740 C CA . ALA A 1 95 ? -0.2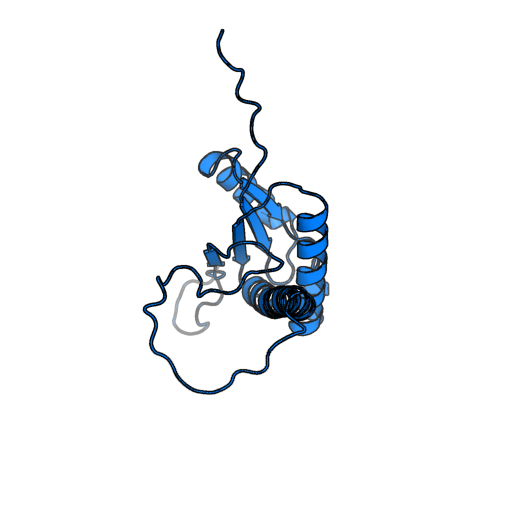64 -6.144 -3.466 1.00 98.25 95 ALA A CA 1
ATOM 741 C C . ALA A 1 95 ? -1.304 -7.265 -3.548 1.00 98.25 95 ALA A C 1
ATOM 743 O O . ALA A 1 95 ? -1.803 -7.720 -2.523 1.00 98.25 95 ALA A O 1
ATOM 744 N N . ARG A 1 96 ? -1.589 -7.775 -4.751 1.00 97.50 96 ARG A N 1
ATOM 745 C CA . ARG A 1 96 ? -2.546 -8.871 -4.934 1.00 97.50 96 ARG A CA 1
ATOM 746 C C . ARG A 1 96 ? -2.099 -10.159 -4.242 1.00 97.50 96 ARG A C 1
ATOM 748 O O . ARG A 1 96 ? -2.921 -10.819 -3.609 1.00 97.50 96 ARG A O 1
ATOM 755 N N . TYR A 1 97 ? -0.812 -10.498 -4.319 1.00 98.12 97 TYR A N 1
ATOM 756 C CA . TYR A 1 97 ? -0.266 -11.646 -3.595 1.00 98.12 97 TYR A CA 1
ATOM 757 C C . TYR A 1 97 ? -0.337 -11.428 -2.076 1.00 98.12 97 TYR A C 1
ATOM 759 O O . TYR A 1 97 ? -0.817 -12.303 -1.357 1.00 98.12 97 TYR A O 1
ATOM 767 N N . ALA A 1 98 ? 0.049 -10.247 -1.583 1.00 98.31 98 ALA A N 1
ATOM 768 C CA . ALA A 1 98 ? -0.032 -9.902 -0.164 1.00 98.31 98 ALA A CA 1
ATOM 769 C C . ALA A 1 98 ? -1.463 -10.015 0.385 1.00 98.31 98 ALA A C 1
ATOM 771 O O . ALA A 1 98 ? -1.678 -10.622 1.432 1.00 98.31 98 ALA A O 1
ATOM 772 N N . ILE A 1 99 ? -2.455 -9.509 -0.353 1.00 97.00 99 ILE A N 1
ATOM 773 C CA . ILE A 1 99 ? -3.873 -9.596 0.019 1.00 97.00 99 ILE A CA 1
ATOM 774 C C . ILE A 1 99 ? -4.308 -11.052 0.210 1.00 97.00 99 ILE A C 1
ATOM 776 O O . ILE A 1 99 ? -5.004 -11.343 1.177 1.00 97.00 99 ILE A O 1
ATOM 780 N N . SER A 1 100 ? -3.865 -11.981 -0.646 1.00 95.00 100 SER A N 1
ATOM 781 C CA . SER A 1 100 ? -4.214 -13.404 -0.496 1.00 95.00 100 SER A CA 1
ATOM 782 C C . SER A 1 100 ? -3.729 -14.005 0.832 1.00 95.00 100 SER A C 1
ATOM 784 O O . SER A 1 100 ? -4.442 -14.791 1.462 1.00 95.00 100 SER A O 1
ATOM 786 N N . ILE A 1 101 ? -2.551 -13.581 1.304 1.00 95.56 101 ILE A N 1
ATOM 787 C CA . ILE A 1 101 ? -2.002 -13.989 2.601 1.00 95.56 101 ILE A CA 1
ATOM 788 C C . ILE A 1 101 ? -2.828 -13.373 3.729 1.00 95.56 101 ILE A C 1
ATOM 790 O O . ILE A 1 101 ? -3.294 -14.088 4.612 1.00 95.56 101 ILE A O 1
ATOM 794 N N . LEU A 1 102 ? -3.041 -12.055 3.681 1.00 94.31 102 LEU A N 1
ATOM 795 C CA . LEU A 1 102 ? -3.733 -11.296 4.728 1.00 94.31 102 LEU A CA 1
ATOM 796 C C . LEU A 1 102 ? -5.198 -11.724 4.899 1.00 94.31 102 LEU A C 1
ATOM 798 O O . LEU A 1 102 ? -5.720 -11.715 6.013 1.00 94.31 102 LEU A O 1
ATOM 802 N N . TYR A 1 103 ? -5.845 -12.125 3.805 1.00 90.31 103 TYR A N 1
ATOM 803 C CA . TYR A 1 103 ? -7.189 -12.694 3.814 1.00 90.31 103 TYR A CA 1
ATOM 804 C C . TYR A 1 103 ? -7.214 -14.071 4.497 1.00 90.31 103 TYR A C 1
ATOM 806 O O . TYR A 1 103 ? -8.076 -14.355 5.326 1.00 90.31 103 TYR A O 1
ATOM 814 N N . SER A 1 104 ? -6.221 -14.919 4.207 1.00 77.75 104 SER A N 1
ATOM 815 C CA . SER A 1 104 ? -6.099 -16.256 4.806 1.00 77.75 104 SER A CA 1
ATOM 816 C C . SER A 1 104 ? -5.809 -16.203 6.310 1.00 77.75 104 SER A C 1
ATOM 818 O O . SER A 1 104 ? -6.307 -17.037 7.065 1.00 77.75 104 SER A O 1
ATOM 820 N N . THR A 1 105 ? -5.018 -15.227 6.764 1.00 73.50 105 THR A N 1
ATOM 821 C CA . THR A 1 105 ? -4.726 -15.028 8.193 1.00 73.50 105 THR A CA 1
ATOM 822 C C . THR A 1 105 ? -5.987 -14.672 8.976 1.00 73.50 105 THR A C 1
ATOM 824 O O . THR A 1 105 ? -6.254 -15.298 9.996 1.00 73.50 105 THR A O 1
ATOM 827 N N . ALA A 1 106 ? -6.827 -13.773 8.449 1.00 67.12 106 ALA A N 1
ATOM 828 C CA . ALA A 1 106 ? -8.097 -13.422 9.087 1.00 67.12 106 ALA A CA 1
ATOM 829 C C . ALA A 1 106 ? -9.026 -14.641 9.257 1.00 67.12 106 ALA A C 1
ATOM 831 O O . ALA A 1 106 ? -9.706 -14.774 10.274 1.00 67.12 106 ALA A O 1
ATOM 832 N N . MET A 1 107 ? -9.019 -15.573 8.295 1.00 61.41 107 MET A N 1
ATOM 833 C CA . MET A 1 107 ? -9.778 -16.820 8.416 1.00 61.41 107 MET A CA 1
ATOM 834 C C . MET A 1 107 ? -9.228 -17.754 9.497 1.00 61.41 107 MET A C 1
ATOM 836 O O . MET A 1 107 ? -10.017 -18.408 10.174 1.00 61.41 107 MET A O 1
ATOM 840 N N . LYS A 1 108 ? -7.906 -17.825 9.701 1.00 61.50 108 LYS A N 1
ATOM 841 C CA . LYS A 1 108 ? -7.309 -18.665 10.756 1.00 61.50 108 LYS A CA 1
ATOM 842 C C . LYS A 1 108 ? -7.655 -18.166 12.158 1.00 61.50 108 LYS A C 1
ATOM 844 O O . LYS A 1 108 ? -7.919 -18.995 13.026 1.00 61.50 108 LYS A O 1
ATOM 849 N N . ASP A 1 109 ? -7.721 -16.853 12.351 1.00 58.66 109 ASP A N 1
ATOM 850 C CA . ASP A 1 109 ? -8.123 -16.255 13.629 1.00 58.66 109 ASP A CA 1
ATOM 851 C C . ASP A 1 109 ? -9.626 -16.458 13.890 1.00 58.66 109 ASP A C 1
ATOM 853 O O . ASP A 1 109 ? -10.028 -16.825 14.994 1.00 58.66 109 ASP A O 1
ATOM 857 N N . ALA A 1 110 ? -10.465 -16.343 12.852 1.00 57.25 110 ALA A N 1
ATOM 858 C CA . ALA A 1 110 ? -11.895 -16.648 12.950 1.00 57.25 110 ALA A CA 1
ATOM 859 C C . ALA A 1 110 ? -12.167 -18.143 13.217 1.00 57.25 110 ALA A C 1
ATOM 861 O O . ALA A 1 110 ? -13.048 -18.486 14.003 1.00 57.25 110 ALA A O 1
ATOM 862 N N . SER A 1 111 ? -11.379 -19.039 12.614 1.00 52.41 111 SER A N 1
ATOM 863 C CA . SER A 1 111 ? -11.516 -20.496 12.776 1.00 52.41 111 SER A CA 1
ATOM 864 C C . SER A 1 111 ? -11.041 -20.993 14.147 1.00 52.41 111 SER A C 1
ATOM 866 O O . SER A 1 111 ? -11.529 -22.012 14.626 1.00 52.41 111 SER A O 1
ATOM 868 N N . GLN A 1 112 ? -10.128 -20.271 14.809 1.00 49.41 112 GLN A N 1
ATOM 869 C CA . GLN A 1 112 ? -9.740 -20.542 16.201 1.00 49.41 112 GLN A CA 1
ATOM 870 C C . GLN A 1 112 ? -10.784 -20.042 17.216 1.00 49.41 112 GLN A C 1
ATOM 872 O O . GLN A 1 112 ? -10.844 -20.559 18.327 1.00 49.41 112 GLN A O 1
ATOM 877 N N . SER A 1 113 ? -11.659 -19.108 16.821 1.00 43.69 113 SER A N 1
ATOM 878 C CA . SER A 1 113 ? -12.855 -18.708 17.582 1.00 43.69 113 SER A CA 1
ATOM 879 C C . SER A 1 113 ? -14.096 -19.565 17.272 1.00 43.69 113 SER A C 1
ATOM 881 O O . SER A 1 113 ? -15.108 -19.428 17.957 1.00 43.69 113 SER A O 1
ATOM 883 N N . ALA A 1 114 ? -14.039 -20.432 16.257 1.00 47.12 114 ALA A N 1
ATOM 884 C CA . ALA A 1 114 ? -15.153 -21.260 15.787 1.00 47.12 114 ALA A CA 1
ATOM 885 C C . ALA A 1 114 ? -14.851 -22.767 15.872 1.00 47.12 114 ALA A C 1
ATOM 887 O O . ALA A 1 114 ? -15.380 -23.566 15.099 1.00 47.12 114 ALA A O 1
ATOM 888 N N . ALA A 1 115 ? -14.017 -23.185 16.829 1.00 41.72 115 ALA A N 1
ATOM 889 C CA . ALA A 1 115 ? -13.901 -24.590 17.201 1.00 41.72 115 ALA A CA 1
ATOM 890 C C . ALA A 1 115 ? -15.162 -25.026 17.963 1.00 41.72 115 ALA A C 1
ATOM 892 O O . ALA A 1 115 ? -15.113 -25.192 19.173 1.00 41.72 115 ALA A O 1
ATOM 893 N N . CYS A 1 116 ? -16.290 -25.143 17.261 1.00 41.41 116 CYS A N 1
ATOM 894 C CA . CYS A 1 116 ? -17.432 -26.002 17.564 1.00 41.41 116 CYS A CA 1
ATOM 895 C C . CYS A 1 116 ? -18.480 -25.846 16.450 1.00 41.41 116 CYS A C 1
ATOM 897 O O . CYS A 1 116 ? -18.844 -24.735 16.081 1.00 41.41 116 CYS A O 1
ATOM 899 N N . ILE A 1 117 ? -19.029 -26.989 16.034 1.00 42.62 117 ILE A N 1
ATOM 900 C CA . ILE A 1 117 ? -20.186 -27.190 15.146 1.00 42.62 117 ILE A CA 1
ATOM 901 C C . ILE A 1 117 ? -19.827 -27.330 13.657 1.00 42.62 117 ILE A C 1
ATOM 903 O O . ILE A 1 117 ? -19.774 -26.385 12.876 1.00 42.62 117 ILE A O 1
ATOM 907 N N . ALA A 1 118 ? -19.639 -28.595 13.271 1.00 40.28 118 ALA A N 1
ATOM 908 C CA . ALA A 1 118 ? -19.803 -29.057 11.898 1.00 40.28 118 ALA A CA 1
ATOM 909 C C . ALA A 1 118 ? -21.220 -28.712 11.386 1.00 40.28 118 ALA A C 1
ATOM 911 O O . ALA A 1 118 ? -22.174 -28.834 12.158 1.00 40.28 118 ALA A O 1
ATOM 912 N N . PRO A 1 119 ? -21.409 -28.330 10.109 1.00 40.53 119 PRO A N 1
ATOM 913 C CA . PRO A 1 119 ? -22.734 -27.999 9.615 1.00 40.53 119 PRO A CA 1
ATOM 914 C C . PRO A 1 119 ? -23.525 -29.275 9.315 1.00 40.53 119 PRO A C 1
ATOM 916 O O . PRO A 1 119 ? -23.245 -29.991 8.353 1.00 40.53 119 PRO A O 1
ATOM 919 N N . THR A 1 120 ? -24.543 -29.535 10.135 1.00 34.34 120 THR A N 1
ATOM 920 C CA . THR A 1 120 ? -25.713 -30.317 9.735 1.00 34.34 120 THR A CA 1
ATOM 921 C C . THR A 1 120 ? -26.612 -29.495 8.815 1.00 34.34 120 THR A C 1
ATOM 923 O O . THR A 1 120 ? -26.766 -28.285 8.948 1.00 34.34 120 THR A O 1
ATOM 926 N N . THR A 1 121 ? -27.180 -30.217 7.863 1.00 41.28 121 THR A N 1
ATOM 927 C CA . THR A 1 121 ? -28.012 -29.834 6.727 1.00 41.28 121 THR A CA 1
ATOM 928 C C . THR A 1 121 ? -29.235 -28.969 7.071 1.00 41.28 121 THR A C 1
ATOM 930 O O . THR A 1 121 ? -30.005 -29.326 7.954 1.00 41.28 121 THR A O 1
ATOM 933 N N . GLY A 1 122 ? -29.495 -27.947 6.243 1.00 39.66 122 GLY A N 1
ATOM 934 C CA . GLY A 1 122 ? -30.846 -27.473 5.900 1.00 39.66 122 GLY A CA 1
ATOM 935 C C . GLY A 1 122 ? -31.412 -26.295 6.706 1.00 39.66 122 GLY A C 1
ATOM 936 O O . GLY A 1 122 ? -31.659 -26.411 7.898 1.00 39.66 122 GLY A O 1
ATOM 937 N N . GLY A 1 123 ? -31.722 -25.190 6.017 1.00 33.25 123 GLY A N 1
ATOM 938 C CA . GLY A 1 123 ? -32.532 -24.094 6.566 1.00 33.25 123 GLY A CA 1
ATOM 939 C C . GLY A 1 123 ? -32.274 -22.753 5.882 1.00 33.25 123 GLY A C 1
ATOM 940 O O . GLY A 1 123 ? -31.225 -22.150 6.065 1.00 33.25 123 GLY A O 1
ATOM 941 N N . SER A 1 124 ? -33.227 -22.303 5.066 1.00 51.19 124 SER A N 1
ATOM 942 C CA . SER A 1 124 ? -33.224 -21.000 4.399 1.00 51.19 124 SER A CA 1
ATOM 943 C C . SER A 1 124 ? -33.527 -19.890 5.403 1.00 51.19 124 SER A C 1
ATOM 945 O O . SER A 1 124 ? -34.684 -19.726 5.783 1.00 51.19 124 SER A O 1
ATOM 947 N N . GLU A 1 125 ? -32.532 -19.075 5.743 1.00 39.38 125 GLU A N 1
ATOM 948 C CA . GLU A 1 125 ? -32.741 -17.803 6.434 1.00 39.38 125 GLU A CA 1
ATOM 949 C C . GLU A 1 125 ? -32.080 -16.669 5.651 1.00 39.38 125 GLU A C 1
ATOM 951 O O . GLU A 1 125 ? -30.952 -16.763 5.166 1.00 39.38 125 GLU A O 1
ATOM 956 N N . LYS A 1 126 ? -32.864 -15.612 5.453 1.00 43.16 126 LYS A N 1
ATOM 957 C CA . LYS A 1 126 ? -32.573 -14.442 4.632 1.00 43.16 126 LYS A CA 1
ATOM 958 C C . LYS A 1 126 ? -31.416 -13.659 5.261 1.00 43.16 126 LYS A C 1
ATOM 960 O O . LYS A 1 126 ? -31.633 -12.803 6.110 1.00 43.16 126 LYS A O 1
ATOM 965 N N . LEU A 1 127 ? -30.193 -13.983 4.850 1.00 38.62 127 LEU A N 1
ATOM 966 C CA . LEU A 1 127 ? -28.972 -13.297 5.261 1.00 38.62 127 LEU A CA 1
ATOM 967 C C . LEU A 1 127 ? -28.964 -11.887 4.652 1.00 38.62 127 LEU A C 1
ATOM 969 O O . LEU A 1 127 ? -28.904 -11.731 3.432 1.00 38.62 127 LEU A O 1
ATOM 973 N N . GLU A 1 128 ? -29.053 -10.851 5.483 1.00 37.22 128 GLU A N 1
ATOM 974 C CA . GLU A 1 128 ? -28.824 -9.474 5.044 1.00 37.22 128 GLU A CA 1
ATOM 975 C C . GLU A 1 128 ? -27.370 -9.334 4.563 1.00 37.22 128 GLU A C 1
ATOM 977 O O . GLU A 1 128 ? -26.403 -9.424 5.323 1.00 37.22 128 GLU A O 1
ATOM 982 N N . CYS A 1 129 ? -27.214 -9.184 3.249 1.00 37.78 129 CYS A N 1
ATOM 983 C CA . CYS A 1 129 ? -25.935 -9.208 2.552 1.00 37.78 129 CYS A CA 1
ATOM 984 C C . CYS A 1 129 ? -25.171 -7.883 2.684 1.00 37.78 129 CYS A C 1
ATOM 986 O O . CYS A 1 129 ? -25.096 -7.106 1.736 1.00 37.78 129 CYS A O 1
ATOM 988 N N . THR A 1 130 ? -24.526 -7.662 3.828 1.00 39.81 130 THR A N 1
ATOM 989 C CA . THR A 1 130 ? -23.297 -6.842 3.898 1.00 39.81 130 THR A CA 1
ATOM 990 C C . THR A 1 130 ? -22.122 -7.575 4.556 1.00 39.81 130 THR A C 1
ATOM 992 O O . THR A 1 130 ? -21.016 -7.051 4.597 1.00 39.81 130 THR A O 1
ATOM 995 N N . SER A 1 131 ? -22.318 -8.819 5.005 1.00 46.94 131 SER A N 1
ATOM 996 C CA . SER A 1 131 ? -21.337 -9.609 5.775 1.00 46.94 131 SER A CA 1
ATOM 997 C C . SER A 1 131 ? -20.521 -10.605 4.930 1.00 46.94 131 SER A C 1
ATOM 999 O O . SER A 1 131 ? -20.013 -11.590 5.457 1.00 46.94 131 SER A O 1
ATOM 1001 N N . GLY A 1 132 ? -20.450 -10.407 3.606 1.00 51.53 132 GLY A N 1
ATOM 1002 C CA . GLY A 1 132 ? -20.000 -11.434 2.650 1.00 51.53 132 GLY A CA 1
ATOM 1003 C C . GLY A 1 132 ? -18.599 -11.267 2.047 1.00 51.53 132 GLY A C 1
ATOM 1004 O O . GLY A 1 132 ? -18.144 -12.161 1.338 1.00 51.53 132 GLY A O 1
ATOM 1005 N N . LEU A 1 133 ? -17.906 -10.154 2.294 1.00 61.41 133 LEU A N 1
ATOM 1006 C CA . LEU A 1 133 ? -16.524 -9.956 1.844 1.00 61.41 133 LEU A CA 1
ATOM 1007 C C . LEU A 1 133 ? -15.604 -10.178 3.044 1.00 61.41 133 LEU A C 1
ATOM 1009 O O . LEU A 1 133 ? -15.700 -9.454 4.032 1.00 61.41 133 LEU A O 1
ATOM 1013 N N . GLY A 1 134 ? -14.754 -11.206 3.001 1.00 80.00 134 GLY A N 1
ATOM 1014 C CA . GLY A 1 134 ? -13.851 -11.485 4.118 1.00 80.00 134 GLY A CA 1
ATOM 1015 C C . GLY A 1 134 ? -12.893 -10.323 4.397 1.00 80.00 134 GLY A C 1
ATOM 1016 O O . GLY A 1 134 ? -12.558 -9.528 3.515 1.00 80.00 134 GLY A O 1
ATOM 1017 N N . ALA A 1 135 ? -12.464 -10.222 5.652 1.00 90.44 135 ALA A N 1
ATOM 1018 C CA . ALA A 1 135 ? -11.573 -9.164 6.105 1.00 90.44 135 ALA A CA 1
ATOM 1019 C C . ALA A 1 135 ? -10.128 -9.383 5.625 1.00 90.44 135 ALA A C 1
ATOM 1021 O O . ALA A 1 135 ? -9.663 -10.514 5.477 1.00 90.44 135 ALA A O 1
ATOM 1022 N N . ILE A 1 136 ? -9.384 -8.292 5.447 1.00 93.00 136 ILE A N 1
ATOM 1023 C CA . ILE A 1 136 ? -7.942 -8.314 5.179 1.00 93.00 136 ILE A CA 1
ATOM 1024 C C . ILE A 1 136 ? -7.241 -7.986 6.494 1.00 93.00 136 ILE A C 1
ATOM 1026 O O . ILE A 1 136 ? -7.273 -6.838 6.933 1.00 93.00 136 ILE A O 1
ATOM 1030 N N . ALA A 1 137 ? -6.644 -8.993 7.142 1.00 92.31 137 ALA A N 1
ATOM 1031 C CA . ALA A 1 137 ? -6.045 -8.851 8.475 1.00 92.31 137 ALA A CA 1
ATOM 1032 C C . ALA A 1 137 ? -6.986 -8.179 9.503 1.00 92.31 137 ALA A C 1
ATOM 1034 O O . ALA A 1 137 ? -6.575 -7.321 10.279 1.00 92.31 137 ALA A O 1
ATOM 1035 N N . GLY A 1 138 ? -8.275 -8.538 9.464 1.00 91.62 138 GLY A N 1
ATOM 1036 C CA . GLY A 1 138 ? -9.305 -7.980 10.348 1.00 91.62 138 GLY A CA 1
ATOM 1037 C C . GLY A 1 138 ? -9.853 -6.606 9.938 1.00 91.62 138 GLY A C 1
ATOM 1038 O O . GLY A 1 138 ? -10.786 -6.127 10.577 1.00 91.62 138 GLY A O 1
ATOM 1039 N N . LEU A 1 139 ? -9.333 -5.986 8.871 1.00 94.25 139 LEU A N 1
ATOM 1040 C CA . LEU A 1 139 ? -9.826 -4.712 8.340 1.00 94.25 139 LEU A CA 1
ATOM 1041 C C . LEU A 1 139 ? -10.797 -4.912 7.168 1.00 94.25 139 LEU A C 1
ATOM 1043 O O . LEU A 1 139 ? -10.633 -5.817 6.346 1.00 94.25 139 LEU A O 1
ATOM 1047 N N . GLU A 1 140 ? -11.785 -4.024 7.071 1.00 95.06 140 GLU A N 1
ATOM 1048 C CA . GLU A 1 140 ? -12.751 -3.958 5.975 1.00 95.06 140 GLU A CA 1
ATOM 1049 C C . GLU A 1 140 ? -12.046 -3.525 4.672 1.00 95.06 140 GLU A C 1
ATOM 1051 O O . GLU A 1 140 ? -11.463 -2.433 4.620 1.00 95.06 140 GLU A O 1
ATOM 1056 N N . PRO A 1 141 ? -12.060 -4.349 3.609 1.00 96.19 141 PRO A N 1
ATOM 1057 C CA . PRO A 1 141 ? -11.482 -3.970 2.324 1.00 96.19 141 PRO A CA 1
ATOM 1058 C C . PRO A 1 141 ? -12.356 -2.928 1.612 1.00 96.19 141 PRO A C 1
ATOM 1060 O O . PRO A 1 141 ? -13.528 -3.185 1.357 1.00 96.19 141 PRO A O 1
ATOM 1063 N N . ILE A 1 142 ? -11.783 -1.774 1.240 1.00 97.06 142 ILE A N 1
ATOM 1064 C CA . ILE A 1 142 ? -12.529 -0.694 0.561 1.00 97.06 142 ILE A CA 1
ATOM 1065 C C . ILE A 1 142 ? -12.139 -0.544 -0.915 1.00 97.06 142 ILE A C 1
ATOM 1067 O O . ILE A 1 142 ? -12.984 -0.698 -1.788 1.00 97.06 142 ILE A O 1
ATOM 1071 N N . ASN A 1 143 ? -10.871 -0.240 -1.219 1.00 97.06 143 ASN A N 1
ATOM 1072 C CA . ASN A 1 143 ? -10.404 -0.002 -2.589 1.00 97.06 143 ASN A CA 1
ATOM 1073 C C . ASN A 1 143 ? -9.120 -0.779 -2.897 1.00 97.06 143 ASN A C 1
ATOM 1075 O O . ASN A 1 143 ? -8.183 -0.794 -2.097 1.00 97.06 143 ASN A O 1
ATOM 1079 N N . PHE A 1 144 ? -9.043 -1.336 -4.104 1.00 97.19 144 PHE A N 1
ATOM 1080 C CA . PHE A 1 144 ? -7.811 -1.844 -4.704 1.00 97.19 144 PHE A CA 1
ATOM 1081 C C . PHE A 1 144 ? -7.640 -1.209 -6.084 1.00 97.19 144 PHE A C 1
ATOM 1083 O O . PHE A 1 144 ? -8.423 -1.474 -6.994 1.00 97.19 144 PHE A O 1
ATOM 1090 N N . ILE A 1 145 ? -6.625 -0.361 -6.237 1.00 97.75 145 ILE A N 1
ATOM 1091 C CA . ILE A 1 145 ? -6.356 0.369 -7.478 1.00 97.75 145 ILE A CA 1
ATOM 1092 C C . ILE A 1 145 ? -4.925 0.071 -7.903 1.00 97.75 145 ILE A C 1
ATOM 1094 O O . ILE A 1 145 ? -3.997 0.228 -7.116 1.00 97.75 145 ILE A O 1
ATOM 1098 N N . THR A 1 146 ? -4.734 -0.336 -9.157 1.00 95.75 146 THR A N 1
ATOM 1099 C CA . THR A 1 146 ? -3.404 -0.430 -9.769 1.00 95.75 146 THR A CA 1
ATOM 1100 C C . THR A 1 146 ? -3.314 0.566 -10.917 1.00 95.75 146 THR A C 1
ATOM 1102 O O . THR A 1 146 ? -4.093 0.497 -11.864 1.00 95.75 146 THR A O 1
ATOM 1105 N N . LEU A 1 147 ? -2.364 1.491 -10.828 1.00 93.56 147 LEU A N 1
ATOM 1106 C CA . LEU A 1 147 ? -2.028 2.432 -11.888 1.00 93.56 147 LEU A CA 1
ATOM 1107 C C . LEU A 1 147 ? -1.056 1.762 -12.856 1.00 93.56 147 LEU A C 1
ATOM 1109 O O . LEU A 1 147 ? -0.030 1.225 -12.436 1.00 93.56 147 LEU A O 1
ATOM 1113 N N . ALA A 1 148 ? -1.356 1.804 -14.149 1.00 81.50 148 ALA A N 1
ATOM 1114 C CA . ALA A 1 148 ? -0.407 1.387 -15.169 1.00 81.50 148 ALA A CA 1
ATOM 1115 C C . ALA A 1 148 ? 0.630 2.491 -15.401 1.00 81.50 148 ALA A C 1
ATOM 1117 O O . ALA A 1 148 ? 0.300 3.677 -15.424 1.00 81.50 148 ALA A O 1
ATOM 1118 N N . THR A 1 149 ? 1.877 2.095 -15.633 1.00 64.81 149 THR A N 1
ATOM 1119 C CA . THR A 1 149 ? 2.854 2.981 -16.252 1.00 64.81 149 THR A CA 1
ATOM 1120 C C . THR A 1 149 ? 2.407 3.255 -17.691 1.00 64.81 149 THR A C 1
ATOM 1122 O O . THR A 1 149 ? 2.284 2.303 -18.463 1.00 64.81 149 THR A O 1
ATOM 1125 N N . PRO A 1 150 ? 2.193 4.515 -18.112 1.00 51.94 150 PRO A N 1
ATOM 1126 C CA . PRO A 1 150 ? 1.726 4.814 -19.470 1.00 51.94 150 PRO A CA 1
ATOM 1127 C C . PRO A 1 150 ? 2.752 4.476 -20.573 1.00 51.94 150 PRO A C 1
ATOM 1129 O O . PRO A 1 150 ? 2.485 4.707 -21.746 1.00 51.94 150 PRO A O 1
ATOM 1132 N N . HIS A 1 151 ? 3.923 3.929 -20.228 1.00 52.25 151 HIS A N 1
ATOM 1133 C CA . HIS A 1 151 ? 5.060 3.789 -21.139 1.00 52.25 151 HIS A CA 1
ATOM 1134 C C . HIS A 1 151 ? 5.314 2.378 -21.689 1.00 52.25 151 HIS A C 1
ATOM 1136 O O . HIS A 1 151 ? 6.258 2.213 -22.454 1.00 52.25 151 HIS A O 1
ATOM 1142 N N . LEU A 1 152 ? 4.491 1.366 -21.383 1.00 51.69 152 LEU A N 1
ATOM 1143 C CA . LEU A 1 152 ? 4.537 0.086 -22.116 1.00 51.69 152 LEU A CA 1
ATOM 1144 C C . LEU A 1 152 ? 3.468 0.039 -23.221 1.00 51.69 152 LEU A C 1
ATOM 1146 O O . LEU A 1 152 ? 2.714 -0.919 -23.365 1.00 51.69 152 LEU A O 1
ATOM 1150 N N . GLY A 1 153 ? 3.399 1.125 -23.994 1.00 48.41 153 GLY A N 1
ATOM 1151 C CA . GLY A 1 153 ? 2.745 1.131 -25.296 1.00 48.41 153 GLY A CA 1
ATOM 1152 C C . GLY A 1 153 ? 3.482 0.206 -26.265 1.00 48.41 153 GLY A C 1
ATOM 1153 O O . GLY A 1 153 ? 4.690 -0.012 -26.155 1.00 48.41 153 GLY A O 1
ATOM 1154 N N . VAL A 1 154 ? 2.734 -0.366 -27.206 1.00 47.03 154 VAL A N 1
ATOM 1155 C CA . VAL A 1 154 ? 3.235 -1.297 -28.221 1.00 47.03 154 VAL A CA 1
ATOM 1156 C C . VAL A 1 154 ? 4.376 -0.637 -28.995 1.00 47.03 154 VAL A C 1
ATOM 1158 O O . VAL A 1 154 ? 4.163 0.299 -29.767 1.00 47.03 154 VAL A O 1
ATOM 1161 N N . ARG A 1 155 ? 5.605 -1.127 -28.815 1.00 54.16 155 ARG A N 1
ATOM 1162 C CA . ARG A 1 155 ? 6.730 -0.713 -29.654 1.00 54.16 155 ARG A CA 1
ATOM 1163 C C . ARG A 1 155 ? 6.520 -1.333 -31.036 1.00 54.16 155 ARG A C 1
ATOM 1165 O O . ARG A 1 155 ? 6.803 -2.505 -31.247 1.00 54.16 155 ARG A O 1
ATOM 1172 N N . GLY A 1 156 ? 5.950 -0.547 -31.947 1.00 57.72 156 GLY A N 1
ATOM 1173 C CA . GLY A 1 156 ? 5.675 -0.963 -33.322 1.00 57.72 156 GLY A CA 1
ATOM 1174 C C . GLY A 1 156 ? 4.336 -0.446 -33.836 1.00 57.72 156 GLY A C 1
ATOM 1175 O O . GLY A 1 156 ? 3.375 -1.205 -33.863 1.00 57.72 156 GLY A O 1
ATOM 1176 N N . LYS A 1 157 ? 4.295 0.846 -34.206 1.00 55.78 157 LYS A N 1
ATOM 1177 C CA . LYS A 1 157 ? 3.378 1.521 -35.164 1.00 55.78 157 LYS A CA 1
ATOM 1178 C C . LYS A 1 157 ? 3.414 3.048 -34.950 1.00 55.78 157 LYS A C 1
ATOM 1180 O O . LYS A 1 157 ? 2.421 3.640 -34.550 1.00 55.78 157 LYS A O 1
ATOM 1185 N N . ASN A 1 158 ? 4.563 3.689 -35.189 1.00 54.34 158 ASN A N 1
ATOM 1186 C CA . ASN A 1 158 ? 4.714 5.159 -35.235 1.00 54.34 158 ASN A CA 1
ATOM 1187 C C . ASN A 1 158 ? 4.106 5.958 -34.061 1.00 54.34 158 ASN A C 1
ATOM 1189 O O . ASN A 1 158 ? 3.746 7.121 -34.227 1.00 54.34 158 ASN A O 1
ATOM 1193 N N . GLN A 1 159 ? 3.989 5.364 -32.873 1.00 58.09 159 GLN A N 1
ATOM 1194 C CA . GLN A 1 159 ? 3.677 6.120 -31.667 1.00 58.09 159 GLN A CA 1
ATOM 1195 C C . GLN A 1 159 ? 4.984 6.673 -31.111 1.00 58.09 159 GLN A C 1
ATOM 1197 O O . GLN A 1 159 ? 5.978 5.952 -31.009 1.00 58.09 159 GLN A O 1
ATOM 1202 N N . VAL A 1 160 ? 4.971 7.982 -30.866 1.00 49.44 160 VAL A N 1
ATOM 1203 C CA . VAL A 1 160 ? 6.132 8.816 -30.554 1.00 49.44 160 VAL A CA 1
ATOM 1204 C C . VAL A 1 160 ? 6.918 8.197 -29.398 1.00 49.44 160 VAL A C 1
ATOM 1206 O O . VAL A 1 160 ? 6.382 8.009 -28.306 1.00 49.44 160 VAL A O 1
ATOM 1209 N N . GLY A 1 161 ? 8.173 7.834 -29.663 1.00 52.78 161 GLY A N 1
ATOM 1210 C CA . GLY A 1 161 ? 9.144 7.583 -28.605 1.00 52.78 161 GLY A CA 1
ATOM 1211 C C . GLY A 1 161 ? 9.511 8.908 -27.941 1.00 52.78 161 GLY A C 1
ATOM 1212 O O . GLY A 1 161 ? 9.486 9.939 -28.612 1.00 52.78 161 GLY A O 1
ATOM 1213 N N . LEU A 1 162 ? 9.797 8.856 -26.637 1.00 47.38 162 LEU A N 1
ATOM 1214 C CA . LEU A 1 162 ? 10.387 9.963 -25.876 1.00 47.38 162 LEU A CA 1
ATOM 1215 C C . LEU A 1 162 ? 11.603 10.563 -26.591 1.00 47.38 162 LEU A C 1
ATOM 1217 O O . LEU A 1 162 ? 12.427 9.761 -27.091 1.00 47.38 162 LEU A O 1
#

InterPro domains:
  IPR007751 Domain of unknown function DUF676, lipase-like [PF05057] (10-160)
  IPR029058 Alpha/Beta hydrolase fold [G3DSA:3.40.50.1820] (14-161)
  IPR029058 Alpha/Beta hydrolase fold [SSF53474] (8-153)
  IPR044294 Lipase-like [PTHR12482] (4-160)

Secondary structure (DSSP, 8-state):
-----------EEEEEE--TT--GGGGHHHHHHHHHHH-TTEEEEE--TT-GGGGGS-HHHHHHHHHHHHHHHHHHSTT--EEEEEEETTHHHHHHHHHHHHHHHHHHHHHHS--S----S-------TTS-S--BTTBEEEEEEEEPPTT---SSSSPPP-